Protein AF-A0A165XT85-F1 (afdb_monomer_lite)

Sequence (150 aa):
MSSPSLNFTEQDLVLNSLYEYTASSLAPSLLLESFMMGVLCACVPLVSYLLWAKPHSFPRAPFIFTVWIILSMAVTHWALSMRQLEYTLTGGPVEIPMNGQELNVGNIWADVWLALLPLVTETVLFGMCLLLQRHLRDATVARDTITELK

Foldseek 3Di:
DDDPDDDPVVVVVVVVVLVCCCVPPVLVVLLVLLLVLLLLVQPLVVVLVVLVPDDDPDDCVVVNVVSVVVNVVSVVVSVVSLVVVVCVLQPNPPPDPDDPPVVVSNVVSVVVNVVSVVSSVVSSNVSNVVVVVVVVVVVVVVVVVVVVVD

Secondary structure (DSSP, 8-state):
-PPP---HHHHHHHHHHHHHHIIIIIHHHHHHHHHHHHHHHHHHHHHHHHHHHS--SS-HHHHHHHHHHHHHHHHHHHHHHHHHHHHHHTTTT--PPP-TTHHHHHHHHHHHHHHHHHHHHHHHHHHHHHHHHHHHHHHHHHHHHHHHT-

pLDDT: mean 80.62, std 12.84, range [35.53, 96.25]

Structure (mmCIF, N/CA/C/O backbone):
data_AF-A0A165XT85-F1
#
_entry.id   AF-A0A165XT85-F1
#
loop_
_atom_site.group_PDB
_atom_site.id
_atom_site.type_symbol
_atom_site.label_atom_id
_atom_site.label_alt_id
_atom_site.label_comp_id
_atom_site.label_asym_id
_atom_site.label_entity_id
_atom_site.label_seq_id
_atom_site.pdbx_PDB_ins_code
_atom_site.Cartn_x
_atom_site.Cartn_y
_atom_site.Cartn_z
_atom_site.occupancy
_atom_site.B_iso_or_equiv
_atom_site.auth_seq_id
_atom_site.auth_comp_id
_atom_site.auth_asym_id
_atom_site.auth_atom_id
_atom_site.pdbx_PDB_model_num
ATOM 1 N N . MET A 1 1 ? 31.509 17.902 -24.198 1.00 35.53 1 MET A N 1
ATOM 2 C CA . MET A 1 1 ? 32.004 16.602 -23.701 1.00 35.53 1 MET A CA 1
ATOM 3 C C . MET A 1 1 ? 31.040 15.554 -24.215 1.00 35.53 1 MET A C 1
ATOM 5 O O . MET A 1 1 ? 29.864 15.637 -23.900 1.00 35.53 1 MET A O 1
ATOM 9 N N . SER A 1 2 ? 31.499 14.699 -25.122 1.00 43.94 2 SER A N 1
ATOM 10 C CA . SER A 1 2 ? 30.714 13.635 -25.753 1.00 43.94 2 SER A CA 1
ATOM 11 C C . SER A 1 2 ? 30.529 12.478 -24.772 1.00 43.94 2 SER A C 1
ATOM 13 O O . SER A 1 2 ? 31.525 11.965 -24.263 1.00 43.94 2 SER A O 1
ATOM 15 N N . SER A 1 3 ? 29.283 12.088 -24.501 1.00 48.91 3 SER A N 1
ATOM 16 C CA . SER A 1 3 ? 28.970 10.895 -23.711 1.00 48.91 3 SER A CA 1
ATOM 17 C C . SER A 1 3 ? 29.612 9.659 -24.358 1.00 48.91 3 SER A C 1
ATOM 19 O O . SER A 1 3 ? 29.541 9.529 -25.583 1.00 48.91 3 SER A O 1
ATOM 21 N N . PRO A 1 4 ? 30.263 8.770 -23.588 1.00 56.81 4 PRO A N 1
ATOM 22 C CA . PRO A 1 4 ? 30.796 7.529 -24.130 1.00 56.81 4 PRO A CA 1
ATOM 23 C C . PRO A 1 4 ? 29.623 6.680 -24.629 1.00 56.81 4 PRO A C 1
ATOM 25 O O . PRO A 1 4 ? 28.713 6.360 -23.868 1.00 56.81 4 PRO A O 1
ATOM 28 N N . SER A 1 5 ? 29.616 6.357 -25.921 1.00 64.50 5 SER A N 1
ATOM 29 C CA . SER A 1 5 ? 28.667 5.405 -26.490 1.00 64.50 5 SER A CA 1
ATOM 30 C C . SER A 1 5 ? 28.984 4.024 -25.916 1.00 64.50 5 SER A C 1
ATOM 32 O O . SER A 1 5 ? 29.986 3.420 -26.302 1.00 64.50 5 SER A O 1
ATOM 34 N N . LEU A 1 6 ? 28.174 3.559 -24.964 1.00 61.84 6 LEU A N 1
ATOM 35 C CA . LEU A 1 6 ? 28.219 2.180 -24.474 1.00 61.84 6 LEU A CA 1
ATOM 36 C C . LEU A 1 6 ? 28.049 1.218 -25.652 1.00 61.84 6 LEU A C 1
ATOM 38 O O . LEU A 1 6 ? 27.255 1.467 -26.564 1.00 61.84 6 LEU A O 1
ATOM 42 N N . ASN A 1 7 ? 28.823 0.136 -25.651 1.00 76.62 7 ASN A N 1
ATOM 43 C CA . ASN A 1 7 ? 28.747 -0.858 -26.713 1.00 76.62 7 ASN A CA 1
ATOM 44 C C . ASN A 1 7 ? 27.452 -1.675 -26.550 1.00 76.62 7 ASN A C 1
ATOM 46 O O . ASN A 1 7 ? 27.023 -1.930 -25.425 1.00 76.62 7 ASN A O 1
ATOM 50 N N . PHE A 1 8 ? 26.835 -2.116 -27.650 1.00 73.31 8 PHE A N 1
ATOM 51 C CA . PHE A 1 8 ? 25.512 -2.773 -27.637 1.00 73.31 8 PHE A CA 1
ATOM 52 C C . PHE A 1 8 ? 25.430 -3.955 -26.650 1.00 73.31 8 PHE A C 1
ATOM 54 O O . PHE A 1 8 ? 24.434 -4.138 -25.956 1.00 73.31 8 PHE A O 1
ATOM 61 N N . THR A 1 9 ? 26.516 -4.717 -26.525 1.00 77.19 9 THR A N 1
ATOM 62 C CA . THR A 1 9 ? 26.616 -5.852 -25.601 1.00 77.19 9 THR A CA 1
ATOM 63 C C . THR A 1 9 ? 26.611 -5.439 -24.125 1.00 77.19 9 THR A C 1
ATOM 65 O O . THR A 1 9 ? 26.125 -6.189 -23.287 1.00 77.19 9 THR A O 1
ATOM 68 N N . GLU A 1 10 ? 27.140 -4.262 -23.780 1.00 77.12 10 GLU A N 1
ATOM 69 C CA . GLU A 1 10 ? 27.164 -3.768 -22.394 1.00 77.12 10 GLU A CA 1
ATOM 70 C C . GLU A 1 10 ? 25.772 -3.314 -21.952 1.00 77.12 10 GLU A C 1
ATOM 72 O O . GLU A 1 10 ? 25.367 -3.568 -20.819 1.00 77.12 10 GLU A O 1
ATOM 77 N N . GLN A 1 11 ? 25.017 -2.696 -22.862 1.00 71.00 11 GLN A N 1
ATOM 78 C CA . GLN A 1 11 ? 23.652 -2.254 -22.597 1.00 71.00 11 GLN A CA 1
ATOM 79 C C . GLN A 1 11 ? 22.706 -3.435 -22.338 1.00 71.00 11 GLN A C 1
ATOM 81 O O . GLN A 1 11 ? 21.921 -3.386 -21.391 1.00 71.00 11 GLN A O 1
ATOM 86 N N . ASP A 1 12 ? 22.822 -4.510 -23.122 1.00 76.31 12 ASP A N 1
ATOM 87 C CA . ASP A 1 12 ? 22.032 -5.737 -22.941 1.00 76.31 12 ASP A CA 1
ATOM 88 C C . ASP A 1 12 ? 22.314 -6.403 -21.581 1.00 76.31 12 ASP A C 1
ATOM 90 O O . ASP A 1 12 ? 21.404 -6.811 -20.860 1.00 76.31 12 ASP A O 1
ATOM 94 N N . LEU A 1 13 ? 23.584 -6.415 -21.166 1.00 81.62 13 LEU A N 1
ATOM 95 C CA . LEU A 1 13 ? 24.016 -6.989 -19.891 1.00 81.62 13 LEU A CA 1
ATOM 96 C C . LEU A 1 13 ? 23.493 -6.180 -18.692 1.00 81.62 13 LEU A C 1
ATOM 98 O O . LEU A 1 13 ? 22.996 -6.754 -17.719 1.00 81.62 13 LEU A O 1
ATOM 102 N N . VAL A 1 14 ? 23.544 -4.846 -18.783 1.00 77.06 14 VAL A N 1
ATOM 103 C CA . VAL A 1 14 ? 22.971 -3.946 -17.770 1.00 77.06 14 VAL A CA 1
ATOM 104 C C . VAL A 1 14 ? 21.457 -4.127 -17.690 1.00 77.06 14 VAL A C 1
ATOM 106 O O . VAL A 1 14 ? 20.933 -4.295 -16.588 1.00 77.06 14 VAL A O 1
ATOM 109 N N . LEU A 1 15 ? 20.756 -4.167 -18.826 1.00 73.38 15 LEU A N 1
ATOM 110 C CA . LEU A 1 15 ? 19.302 -4.326 -18.861 1.00 73.38 15 LEU A CA 1
ATOM 111 C C . LEU A 1 15 ? 18.860 -5.671 -18.271 1.00 73.38 15 LEU A C 1
ATOM 113 O O . LEU A 1 15 ? 17.934 -5.706 -17.461 1.00 73.38 15 LEU A O 1
ATOM 117 N N . ASN A 1 16 ? 19.557 -6.759 -18.610 1.00 80.44 16 ASN A N 1
ATOM 118 C CA . ASN A 1 16 ? 19.275 -8.081 -18.060 1.00 80.44 16 ASN A CA 1
ATOM 119 C C . ASN A 1 16 ? 19.483 -8.119 -16.537 1.00 80.44 16 ASN A C 1
ATOM 121 O O . ASN A 1 16 ? 18.629 -8.624 -15.811 1.00 80.44 16 ASN A O 1
ATOM 125 N N . SER A 1 17 ? 20.569 -7.518 -16.037 1.00 81.75 17 SER A N 1
ATOM 126 C CA . SER A 1 17 ? 20.811 -7.439 -14.589 1.00 81.75 17 SER A CA 1
ATOM 127 C C . SER A 1 17 ? 19.765 -6.589 -13.857 1.00 81.75 17 SER A C 1
ATOM 129 O O . SER A 1 17 ? 19.342 -6.941 -12.756 1.00 81.75 17 SER A O 1
ATOM 131 N N . LEU A 1 18 ? 19.292 -5.503 -14.481 1.00 76.69 18 LEU A N 1
ATOM 132 C CA . LEU A 1 18 ? 18.247 -4.644 -13.930 1.00 76.69 18 LEU A CA 1
ATOM 133 C C . LEU A 1 18 ? 16.896 -5.370 -13.896 1.00 76.69 18 LEU A C 1
ATOM 135 O O . LEU A 1 18 ? 16.167 -5.273 -12.909 1.00 76.69 18 LEU A O 1
ATOM 139 N N . TYR A 1 19 ? 16.573 -6.119 -14.953 1.00 78.25 19 TYR A N 1
ATOM 140 C CA . TYR A 1 19 ? 15.378 -6.954 -15.019 1.00 78.25 19 TYR A CA 1
ATOM 141 C C . TYR A 1 19 ? 15.402 -8.037 -13.940 1.00 78.25 19 TYR A C 1
ATOM 143 O O . TYR A 1 19 ? 14.446 -8.163 -13.178 1.00 78.25 19 TYR A O 1
ATOM 151 N N . GLU A 1 20 ? 16.508 -8.770 -13.819 1.00 83.88 20 GLU A N 1
ATOM 152 C CA . GLU A 1 20 ? 16.662 -9.823 -12.816 1.00 83.88 20 GLU A CA 1
ATOM 153 C C . GLU A 1 20 ? 16.578 -9.256 -11.392 1.00 83.88 20 GLU A C 1
ATOM 155 O O . GLU A 1 20 ? 15.877 -9.808 -10.541 1.00 83.88 20 GLU A O 1
ATOM 160 N N . TYR A 1 21 ? 17.201 -8.102 -11.140 1.00 81.12 21 TYR A N 1
ATOM 161 C CA . TYR A 1 21 ? 17.092 -7.392 -9.865 1.00 81.12 21 TYR A CA 1
ATOM 162 C C . TYR A 1 21 ? 15.653 -6.946 -9.570 1.00 81.12 21 TYR A C 1
ATOM 164 O O . TYR A 1 21 ? 15.144 -7.161 -8.466 1.00 81.12 21 TYR A O 1
ATOM 172 N N . THR A 1 22 ? 14.974 -6.366 -10.559 1.00 78.62 22 THR A N 1
ATOM 173 C CA . THR A 1 22 ? 13.592 -5.885 -10.430 1.00 78.62 22 THR A CA 1
ATOM 174 C C . THR A 1 22 ? 12.633 -7.044 -10.170 1.00 78.62 22 THR A C 1
ATOM 176 O O . THR A 1 22 ? 11.803 -6.969 -9.265 1.00 78.62 22 THR A O 1
ATOM 179 N N . ALA A 1 23 ? 12.783 -8.145 -10.906 1.00 82.19 23 ALA A N 1
ATOM 180 C CA . ALA A 1 23 ? 11.944 -9.328 -10.782 1.00 82.19 23 ALA A CA 1
ATOM 181 C C . ALA A 1 23 ? 12.177 -10.081 -9.461 1.00 82.19 23 ALA A C 1
ATOM 183 O O . ALA A 1 23 ? 11.221 -10.566 -8.858 1.00 82.19 23 ALA A O 1
ATOM 184 N N . SER A 1 24 ? 13.427 -10.176 -8.996 1.00 87.19 24 SER A N 1
ATOM 185 C CA . SER A 1 24 ? 13.779 -10.962 -7.804 1.00 87.19 24 SER A CA 1
ATOM 186 C C . SER A 1 24 ? 13.616 -10.211 -6.485 1.00 87.19 24 SER A C 1
ATOM 188 O O . SER A 1 24 ? 13.292 -10.831 -5.472 1.00 87.19 24 SER A O 1
ATOM 190 N N . SER A 1 25 ? 13.835 -8.894 -6.471 1.00 84.62 25 SER A N 1
ATOM 191 C CA . SER A 1 25 ? 13.877 -8.116 -5.227 1.00 84.62 25 SER A CA 1
ATOM 192 C C . SER A 1 25 ? 12.787 -7.057 -5.155 1.00 84.62 25 SER A C 1
ATOM 194 O O . SER A 1 25 ? 12.056 -6.978 -4.165 1.00 84.62 25 SER A O 1
ATOM 196 N N . LEU A 1 26 ? 12.632 -6.276 -6.221 1.00 82.81 26 LEU A N 1
ATOM 197 C CA . LEU A 1 26 ? 11.816 -5.077 -6.175 1.00 82.81 26 LEU A CA 1
ATOM 198 C C . LEU A 1 26 ? 10.323 -5.405 -6.276 1.00 82.81 26 LEU A C 1
ATOM 200 O O . LEU A 1 26 ? 9.535 -4.927 -5.463 1.00 82.81 26 LEU A O 1
ATOM 204 N N . ALA A 1 27 ? 9.938 -6.279 -7.210 1.00 82.69 27 ALA A N 1
ATOM 205 C CA . ALA A 1 27 ? 8.549 -6.688 -7.395 1.00 82.69 27 ALA A CA 1
ATOM 206 C C . ALA A 1 27 ? 7.976 -7.435 -6.170 1.00 82.69 27 ALA A C 1
ATOM 208 O O . ALA A 1 27 ? 6.912 -7.033 -5.695 1.00 82.69 27 ALA A O 1
ATOM 209 N N . PRO A 1 28 ? 8.650 -8.441 -5.571 1.00 85.69 28 PRO A N 1
ATOM 210 C CA . PRO A 1 28 ? 8.143 -9.090 -4.360 1.00 85.69 28 PRO A CA 1
ATOM 211 C C . PRO A 1 28 ? 8.031 -8.135 -3.167 1.00 85.69 28 PRO A C 1
ATOM 213 O O . PRO A 1 28 ? 7.051 -8.19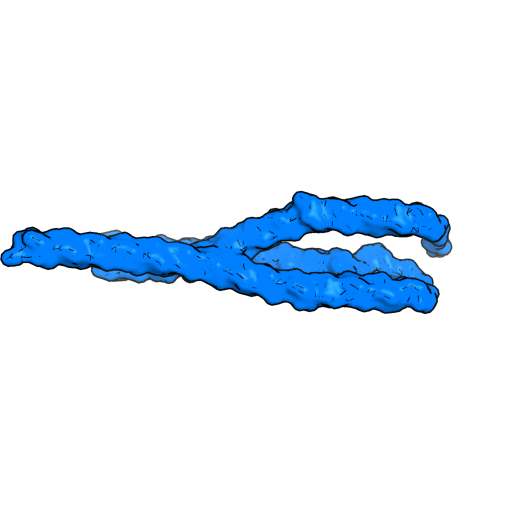7 -2.425 1.00 85.69 28 PRO A O 1
ATOM 216 N N . SER A 1 29 ? 9.002 -7.230 -2.997 1.00 88.25 29 SER A N 1
ATOM 217 C CA . SER A 1 29 ? 8.967 -6.222 -1.932 1.00 88.25 29 SER A CA 1
ATOM 218 C C . SER A 1 29 ? 7.785 -5.268 -2.103 1.00 88.25 29 SER A C 1
ATOM 220 O O . SER A 1 29 ? 7.060 -5.013 -1.145 1.00 88.25 29 SER A O 1
ATOM 222 N N . LEU A 1 30 ? 7.547 -4.787 -3.325 1.00 87.62 30 LEU A N 1
ATOM 223 C CA . LEU A 1 30 ? 6.434 -3.895 -3.647 1.00 87.62 30 LEU A CA 1
ATOM 224 C C . LEU A 1 30 ? 5.073 -4.576 -3.449 1.00 87.62 30 LEU A C 1
ATOM 226 O O . LEU A 1 30 ? 4.146 -3.966 -2.917 1.00 87.62 30 LEU A O 1
ATOM 230 N N . LEU A 1 31 ? 4.943 -5.846 -3.844 1.00 88.94 31 LEU A N 1
ATOM 231 C CA . LEU A 1 31 ? 3.720 -6.624 -3.627 1.00 88.94 31 LEU A CA 1
ATOM 232 C C . LEU A 1 31 ? 3.462 -6.847 -2.135 1.00 88.94 31 LEU A C 1
ATOM 234 O O . LEU A 1 31 ? 2.326 -6.704 -1.684 1.00 88.94 31 LEU A O 1
ATOM 238 N N . LEU A 1 32 ? 4.505 -7.142 -1.355 1.00 89.62 32 LEU A N 1
ATOM 239 C CA . LEU A 1 32 ? 4.395 -7.257 0.097 1.00 89.62 32 LEU A CA 1
ATOM 240 C C . LEU A 1 32 ? 4.000 -5.918 0.734 1.00 89.62 32 LEU A C 1
ATOM 242 O O . LEU A 1 32 ? 3.113 -5.886 1.585 1.00 89.62 32 LEU A O 1
ATOM 246 N N . GLU A 1 33 ? 4.614 -4.814 0.310 1.00 92.00 33 GLU A N 1
ATOM 247 C CA . GLU A 1 33 ? 4.277 -3.469 0.784 1.00 92.00 33 GLU A CA 1
ATOM 248 C C . GLU A 1 33 ? 2.814 -3.123 0.463 1.00 92.00 33 GLU A C 1
ATOM 250 O O . GLU A 1 33 ? 2.072 -2.665 1.332 1.00 92.00 33 GLU A O 1
ATOM 255 N N . SER A 1 34 ? 2.364 -3.441 -0.750 1.00 91.50 34 SER A N 1
ATOM 256 C CA . SER A 1 34 ? 0.988 -3.228 -1.215 1.00 91.50 34 SER A CA 1
ATOM 257 C C . SER A 1 34 ? -0.021 -4.081 -0.439 1.00 91.50 34 SER A C 1
ATOM 259 O O . SER A 1 34 ? -1.062 -3.587 0.001 1.00 91.50 34 SER A O 1
ATOM 261 N N . PHE A 1 35 ? 0.311 -5.346 -0.175 1.00 92.06 35 PHE A N 1
ATOM 262 C CA . PHE A 1 35 ? -0.478 -6.216 0.692 1.00 92.06 35 PHE A CA 1
ATOM 263 C C . PHE A 1 35 ? -0.617 -5.628 2.105 1.00 92.06 35 PHE A C 1
ATOM 265 O O . PHE A 1 35 ? -1.729 -5.505 2.626 1.00 92.06 35 PHE A O 1
ATOM 272 N N . MET A 1 36 ? 0.498 -5.212 2.713 1.00 91.06 36 MET A N 1
ATOM 273 C CA . MET A 1 36 ? 0.508 -4.601 4.046 1.00 91.06 36 MET A CA 1
ATOM 274 C C . MET A 1 36 ? -0.281 -3.287 4.077 1.00 91.06 36 MET A C 1
ATOM 276 O O . MET A 1 36 ? -0.980 -3.019 5.055 1.00 91.06 36 MET A O 1
ATOM 280 N N . MET A 1 37 ? -0.243 -2.500 3.000 1.00 92.94 37 MET A N 1
ATOM 281 C CA . MET A 1 37 ? -1.043 -1.284 2.853 1.00 92.94 37 MET A CA 1
ATOM 282 C C . MET A 1 37 ? -2.547 -1.598 2.876 1.00 92.94 37 MET A C 1
ATOM 284 O O . MET A 1 37 ? -3.299 -0.967 3.621 1.00 92.94 37 MET A O 1
ATOM 288 N N . GLY A 1 38 ? -2.986 -2.629 2.147 1.00 90.88 38 GLY A N 1
ATOM 289 C CA . GLY A 1 38 ? -4.372 -3.111 2.182 1.00 90.88 38 GLY A CA 1
ATOM 290 C C . GLY A 1 38 ? -4.821 -3.562 3.576 1.00 90.88 38 GLY A C 1
ATOM 291 O O . GLY A 1 38 ? -5.904 -3.196 4.042 1.00 90.88 38 GLY A O 1
ATOM 292 N N . VAL A 1 39 ? -3.954 -4.292 4.281 1.00 92.06 39 VAL A N 1
ATOM 293 C CA . VAL A 1 39 ? -4.170 -4.730 5.670 1.00 92.06 39 VAL A CA 1
ATOM 294 C C . VAL A 1 39 ? -4.327 -3.525 6.608 1.00 92.06 39 VAL A C 1
ATOM 296 O O . VAL A 1 39 ? -5.280 -3.468 7.390 1.00 92.06 39 VAL A O 1
ATOM 299 N N . LEU A 1 40 ? -3.442 -2.527 6.519 1.00 92.12 40 LEU A N 1
ATOM 300 C CA . LEU A 1 40 ? -3.508 -1.309 7.335 1.00 92.12 40 LEU A CA 1
ATOM 301 C C . LEU A 1 40 ? -4.782 -0.498 7.061 1.00 92.12 40 LEU A C 1
ATOM 303 O O . LEU A 1 40 ? -5.416 -0.029 8.010 1.00 92.12 40 LEU A O 1
ATOM 307 N N . CYS A 1 41 ? -5.201 -0.398 5.798 1.00 92.19 41 CYS A N 1
ATOM 308 C CA . CYS A 1 41 ? -6.443 0.267 5.401 1.00 92.19 41 CYS A CA 1
ATOM 309 C C . CYS A 1 41 ? -7.700 -0.383 6.001 1.00 92.19 41 CYS A C 1
ATOM 311 O O . CYS A 1 41 ? -8.674 0.322 6.250 1.00 92.19 41 CYS A O 1
ATOM 313 N N . ALA A 1 42 ? -7.694 -1.692 6.273 1.00 91.69 42 ALA A N 1
ATOM 314 C CA . ALA A 1 42 ? -8.783 -2.359 6.995 1.00 91.69 42 ALA A CA 1
ATOM 315 C C . ALA A 1 42 ? -8.648 -2.204 8.521 1.00 91.69 42 ALA A C 1
ATOM 317 O O . ALA A 1 42 ? -9.623 -1.903 9.215 1.00 91.69 42 ALA A O 1
ATOM 318 N N . CYS A 1 43 ? -7.434 -2.386 9.050 1.00 91.62 43 CYS A N 1
ATOM 319 C CA . CYS A 1 43 ? -7.153 -2.343 10.485 1.00 91.62 43 CYS A CA 1
ATOM 320 C C . CYS A 1 43 ? -7.409 -0.971 11.106 1.00 91.62 43 CYS A C 1
ATOM 322 O O . CYS A 1 43 ? -8.028 -0.889 12.164 1.00 91.62 43 CYS A O 1
ATOM 324 N N . VAL A 1 44 ? -6.926 0.111 10.491 1.00 93.62 44 VAL A N 1
ATOM 325 C CA . VAL A 1 44 ? -6.959 1.450 11.101 1.00 93.62 44 VAL A CA 1
ATOM 326 C C . VAL A 1 44 ? -8.390 1.952 11.336 1.00 93.62 44 VAL A C 1
ATOM 328 O O . VAL A 1 44 ? -8.677 2.372 12.464 1.00 93.62 44 VAL A O 1
ATOM 331 N N . PRO A 1 45 ? -9.326 1.865 10.368 1.00 92.00 45 PRO A N 1
ATOM 332 C CA . PRO A 1 45 ? -10.729 2.194 10.611 1.00 92.00 45 PRO A CA 1
ATOM 333 C C . PRO A 1 45 ? -11.376 1.280 11.653 1.00 92.00 45 PRO A C 1
ATOM 335 O O . PRO A 1 45 ? -12.116 1.765 12.508 1.00 92.00 45 PRO A O 1
ATOM 338 N N . LEU A 1 46 ? -11.068 -0.021 11.632 1.00 89.94 46 LEU A N 1
ATOM 339 C CA . LEU A 1 46 ? -11.646 -0.993 12.561 1.00 89.94 46 LEU A CA 1
ATOM 340 C C . LEU A 1 46 ? -11.190 -0.748 14.007 1.00 89.94 46 LEU A C 1
ATOM 342 O O . LEU A 1 46 ? -12.015 -0.678 14.916 1.00 89.94 46 LEU A O 1
ATOM 346 N N . VAL A 1 47 ? -9.893 -0.529 14.223 1.00 90.62 47 VAL A N 1
ATOM 347 C CA . VAL A 1 47 ? -9.325 -0.160 15.529 1.00 90.62 47 VAL A CA 1
ATOM 348 C C . VAL A 1 47 ? -9.881 1.185 15.993 1.00 90.62 47 VAL A C 1
ATOM 350 O O . VAL A 1 47 ? -10.289 1.308 17.148 1.00 90.62 47 VAL A O 1
ATOM 353 N N . SER A 1 48 ? -9.968 2.172 15.094 1.00 92.06 48 SER A N 1
ATOM 354 C CA . SER A 1 48 ? -10.571 3.477 15.398 1.00 92.06 48 SER A CA 1
ATOM 355 C C . SER A 1 48 ? -12.029 3.332 15.839 1.00 92.06 48 SER A C 1
ATOM 357 O O . SER A 1 48 ? -12.434 3.936 16.831 1.00 92.06 48 SER A O 1
ATOM 359 N N . TYR A 1 49 ? -12.806 2.488 15.154 1.00 90.44 49 TYR A N 1
ATOM 360 C CA . TYR A 1 49 ? -14.196 2.199 15.497 1.00 90.44 49 TYR A CA 1
ATOM 361 C C . TYR A 1 49 ? -14.324 1.505 16.858 1.00 90.44 49 TYR A C 1
ATOM 363 O O . TYR A 1 49 ? -15.132 1.928 17.682 1.00 90.44 49 TYR A O 1
ATOM 371 N N . LEU A 1 50 ? -13.502 0.490 17.144 1.00 87.75 50 LEU A N 1
ATOM 372 C CA . LEU A 1 50 ? -13.513 -0.212 18.434 1.00 87.75 50 LEU A CA 1
ATOM 373 C C . LEU A 1 50 ? -13.132 0.712 19.599 1.00 87.75 50 LEU A C 1
ATOM 375 O O . LEU A 1 50 ? -13.765 0.674 20.659 1.00 87.75 50 LEU A O 1
ATOM 379 N N . LEU A 1 51 ? -12.138 1.580 19.392 1.00 87.06 51 LEU A N 1
ATOM 380 C CA . LEU A 1 51 ? -11.771 2.631 20.344 1.00 87.06 51 LEU A CA 1
ATOM 381 C C . LEU A 1 51 ? -12.914 3.624 20.551 1.00 87.06 51 LEU A C 1
ATOM 383 O O . LEU A 1 51 ? -13.126 4.098 21.667 1.00 87.06 51 LEU A O 1
ATOM 387 N N . TRP A 1 52 ? -13.673 3.934 19.502 1.00 87.19 52 TRP A N 1
ATOM 388 C CA . TRP A 1 52 ? -14.824 4.826 19.592 1.00 87.19 52 TRP A CA 1
ATOM 389 C C . TRP A 1 52 ? -16.011 4.189 20.327 1.00 87.19 52 TRP A C 1
ATOM 391 O O . TRP A 1 52 ? -16.623 4.825 21.186 1.00 87.19 52 TRP A O 1
ATOM 401 N N . ALA A 1 53 ? -16.306 2.919 20.052 1.00 86.38 53 ALA A N 1
ATOM 402 C CA . ALA A 1 53 ? -17.474 2.219 20.579 1.00 86.38 53 ALA A CA 1
ATOM 403 C C . ALA A 1 53 ? -17.404 1.952 22.093 1.00 86.38 53 ALA A C 1
ATOM 405 O O . ALA A 1 53 ? -18.441 1.902 22.753 1.00 86.38 53 ALA A O 1
ATOM 406 N N . LYS A 1 54 ? -16.207 1.787 22.672 1.00 80.88 54 LYS A N 1
ATOM 407 C CA . LYS A 1 54 ? -16.060 1.418 24.089 1.00 80.88 54 LYS A CA 1
ATOM 408 C C . LYS A 1 54 ? -15.996 2.659 24.993 1.00 80.88 54 LYS A C 1
ATOM 410 O O . LYS A 1 54 ? -14.999 3.373 24.935 1.00 80.88 54 LYS A O 1
ATOM 415 N N . PRO A 1 55 ? -16.993 2.936 25.858 1.00 63.44 55 PRO A N 1
ATOM 416 C CA . PRO A 1 55 ? -16.944 4.065 26.782 1.00 63.44 55 PRO A CA 1
ATOM 417 C C . PRO A 1 55 ? -15.797 3.875 27.790 1.00 63.44 55 PRO A C 1
ATOM 419 O O . PRO A 1 55 ? -15.809 2.987 28.637 1.00 63.44 55 PRO A O 1
ATOM 422 N N . HIS A 1 56 ? -14.765 4.696 27.656 1.00 66.69 56 HIS A N 1
ATOM 423 C CA . HIS A 1 56 ? -13.621 4.822 28.551 1.00 66.69 56 HIS A CA 1
ATOM 424 C C . HIS A 1 56 ? -13.282 6.300 28.733 1.00 66.69 56 HIS A C 1
ATOM 426 O O . HIS A 1 56 ? -13.424 7.087 27.792 1.00 66.69 56 HIS A O 1
ATOM 432 N N . SER A 1 57 ? -12.817 6.639 29.935 1.00 75.31 57 SER A N 1
ATOM 433 C CA . SER A 1 57 ? -12.614 8.001 30.449 1.00 75.31 57 SER A CA 1
ATOM 434 C C . SER A 1 57 ? -11.382 8.736 29.897 1.00 75.31 57 SER A C 1
ATOM 436 O O . SER A 1 57 ? -11.081 9.836 30.347 1.00 75.31 57 SER A O 1
ATOM 438 N N . PHE A 1 58 ? -10.649 8.145 28.948 1.00 75.56 58 PHE A N 1
ATOM 439 C CA . PHE A 1 58 ? -9.427 8.724 28.379 1.00 75.56 58 PHE A CA 1
ATOM 440 C C . PHE A 1 58 ? -9.708 9.559 27.116 1.00 75.56 58 PHE A C 1
ATOM 442 O O . PHE A 1 58 ? -10.601 9.203 26.340 1.00 75.56 58 PHE A O 1
ATOM 449 N N . PRO A 1 59 ? -8.934 10.633 26.854 1.00 80.38 59 PRO A N 1
ATOM 450 C CA . PRO A 1 59 ? -9.057 11.423 25.631 1.00 80.38 59 PRO A CA 1
ATOM 451 C C . 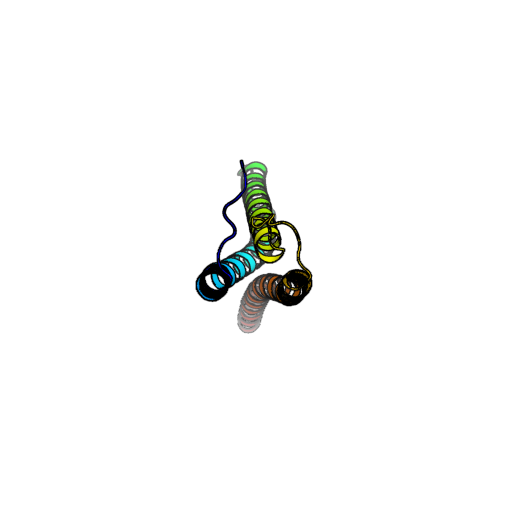PRO A 1 59 ? -8.633 10.582 24.416 1.00 80.38 59 PRO A C 1
ATOM 453 O O . PRO A 1 59 ? -7.452 10.327 24.199 1.00 80.38 59 PRO A O 1
ATOM 456 N N . ARG A 1 60 ? -9.608 10.127 23.618 1.00 81.56 60 ARG A N 1
ATOM 457 C CA . ARG A 1 60 ? -9.385 9.191 22.491 1.00 81.56 60 ARG A CA 1
ATOM 458 C C . ARG A 1 60 ? -8.957 9.861 21.196 1.00 81.56 60 ARG A C 1
ATOM 460 O O . ARG A 1 60 ? -8.289 9.239 20.375 1.00 81.56 60 ARG A O 1
ATOM 467 N N . ALA A 1 61 ? -9.345 11.123 21.029 1.00 86.56 61 ALA A N 1
ATOM 468 C CA . ALA A 1 61 ? -9.029 11.922 19.854 1.00 86.56 61 ALA A CA 1
ATOM 469 C C . ALA A 1 61 ? -7.531 11.908 19.489 1.00 86.56 61 ALA A C 1
ATOM 471 O O . ALA A 1 61 ? -7.242 11.606 18.333 1.00 86.56 61 ALA A O 1
ATOM 472 N N . PRO A 1 62 ? -6.574 12.139 20.418 1.00 90.50 62 PRO A N 1
ATOM 473 C CA . PRO A 1 62 ? -5.157 12.128 20.061 1.00 90.50 62 PRO A CA 1
ATOM 474 C C . PRO A 1 62 ? -4.682 10.758 19.574 1.00 90.50 62 PRO A C 1
ATOM 476 O O . PRO A 1 62 ? -3.968 10.696 18.584 1.00 90.50 62 PRO A O 1
ATOM 479 N N . PHE A 1 63 ? -5.117 9.659 20.202 1.00 88.88 63 PHE A N 1
ATOM 480 C CA . PHE A 1 63 ? -4.680 8.320 19.801 1.00 88.88 63 PHE A CA 1
ATOM 481 C C . PHE A 1 63 ? -5.195 7.942 18.410 1.00 88.88 63 PHE A C 1
ATOM 483 O O . PHE A 1 63 ? -4.424 7.488 17.568 1.00 88.88 63 PHE A O 1
ATOM 490 N N . ILE A 1 64 ? -6.487 8.173 18.151 1.00 90.94 64 ILE A N 1
ATOM 491 C CA . ILE A 1 64 ? -7.076 7.936 16.829 1.00 90.94 64 ILE A CA 1
ATOM 492 C C . ILE A 1 64 ? -6.323 8.783 15.799 1.00 90.94 64 ILE A C 1
ATOM 494 O O . ILE A 1 64 ? -5.826 8.252 14.812 1.00 90.94 64 ILE A O 1
ATOM 498 N N . PHE A 1 65 ? -6.140 10.075 16.070 1.00 94.12 65 PHE A N 1
ATOM 499 C CA . PHE A 1 65 ? -5.436 10.977 15.167 1.00 94.12 65 PHE A CA 1
ATOM 500 C C . PHE A 1 65 ? -3.998 10.524 14.860 1.00 94.12 65 PHE A C 1
ATOM 502 O O . PHE A 1 65 ? -3.600 10.526 13.697 1.00 94.12 65 PHE A O 1
ATOM 509 N N . THR A 1 66 ? -3.242 10.058 15.860 1.00 93.12 66 THR A N 1
ATOM 510 C CA . THR A 1 66 ? -1.892 9.507 15.657 1.00 93.12 66 THR A CA 1
ATOM 511 C C . THR A 1 66 ? -1.898 8.320 14.696 1.00 93.12 66 THR A C 1
ATOM 513 O O . THR A 1 66 ? -1.084 8.284 13.774 1.00 93.12 66 THR A O 1
ATOM 516 N N . VAL A 1 67 ? -2.824 7.371 14.860 1.00 92.31 67 VAL A N 1
ATOM 517 C CA . VAL A 1 67 ? -2.923 6.202 13.968 1.00 92.31 67 VAL A CA 1
ATOM 518 C C . VAL A 1 67 ? -3.258 6.630 12.534 1.00 92.31 67 VAL A C 1
ATOM 520 O O . VAL A 1 67 ? -2.677 6.104 11.586 1.00 92.31 67 VAL A O 1
ATOM 523 N N . TRP A 1 68 ? -4.131 7.624 12.359 1.00 95.62 68 TRP A N 1
ATOM 524 C CA . TRP A 1 68 ? -4.463 8.173 11.039 1.00 95.62 68 TRP A CA 1
ATOM 525 C C . TRP A 1 68 ? -3.294 8.921 10.381 1.00 95.62 68 TRP A C 1
ATOM 527 O O . TRP A 1 68 ? -3.107 8.802 9.168 1.00 95.62 68 TRP A O 1
ATOM 537 N N . ILE A 1 69 ? -2.475 9.646 11.152 1.00 96.25 69 ILE A N 1
ATOM 538 C CA . ILE A 1 69 ? -1.243 10.267 10.636 1.00 96.25 69 ILE A CA 1
ATOM 539 C C . ILE A 1 69 ? -0.266 9.195 10.153 1.00 96.25 69 ILE A C 1
ATOM 541 O O . ILE A 1 69 ? 0.261 9.314 9.049 1.00 96.25 69 ILE A O 1
ATOM 545 N N . ILE A 1 70 ? -0.041 8.147 10.951 1.00 94.75 70 ILE A N 1
ATOM 546 C CA . ILE A 1 70 ? 0.863 7.046 10.584 1.00 94.75 70 ILE A CA 1
ATOM 547 C C . ILE A 1 70 ? 0.371 6.361 9.306 1.00 94.75 70 ILE A C 1
ATOM 549 O O . ILE A 1 70 ? 1.164 6.138 8.395 1.00 94.75 70 ILE A O 1
ATOM 553 N N . LEU A 1 71 ? -0.936 6.091 9.203 1.00 93.69 71 LEU A N 1
ATOM 554 C CA . LEU A 1 71 ? -1.530 5.538 7.987 1.00 93.69 71 LEU A CA 1
ATOM 555 C C . LEU A 1 71 ? -1.282 6.453 6.784 1.00 93.69 71 LEU A C 1
ATOM 557 O O . LEU A 1 71 ? -0.852 5.981 5.740 1.00 93.69 71 LEU A O 1
ATOM 561 N N . SER A 1 72 ? -1.513 7.756 6.937 1.00 94.19 72 SER A N 1
ATOM 562 C CA . SER A 1 72 ? -1.314 8.728 5.856 1.00 94.19 72 SER A CA 1
ATOM 563 C C . SER A 1 72 ? 0.147 8.775 5.406 1.00 94.19 72 SER A C 1
ATOM 565 O O . SER A 1 72 ? 0.419 8.760 4.210 1.00 94.19 72 SER A O 1
ATOM 567 N N . MET A 1 73 ? 1.092 8.757 6.352 1.00 95.56 73 MET A N 1
ATOM 568 C CA . MET A 1 73 ? 2.524 8.686 6.057 1.00 95.56 73 MET A CA 1
ATOM 569 C C . MET A 1 73 ? 2.877 7.397 5.299 1.00 95.56 73 MET A C 1
ATOM 571 O O . MET A 1 73 ? 3.579 7.460 4.290 1.00 95.56 73 MET A O 1
ATOM 575 N N . ALA A 1 74 ? 2.346 6.248 5.724 1.00 92.38 74 ALA A N 1
ATOM 576 C CA . ALA A 1 74 ? 2.550 4.972 5.040 1.00 92.38 74 ALA A CA 1
ATOM 577 C C . ALA A 1 74 ? 1.978 4.981 3.610 1.00 92.38 74 ALA A C 1
ATOM 579 O O . ALA A 1 74 ? 2.673 4.573 2.683 1.00 92.38 74 ALA A O 1
ATOM 580 N N . VAL A 1 75 ? 0.774 5.533 3.403 1.00 92.00 75 VAL A N 1
ATOM 581 C CA . VAL A 1 75 ? 0.185 5.714 2.060 1.00 92.00 75 VAL A CA 1
ATOM 582 C C . VAL A 1 75 ? 1.089 6.579 1.188 1.00 92.00 75 VAL A C 1
ATOM 584 O O . VAL A 1 75 ? 1.340 6.237 0.035 1.00 92.00 75 VAL A O 1
ATOM 587 N N . THR A 1 76 ? 1.593 7.695 1.723 1.00 95.44 76 THR A N 1
ATOM 588 C CA . THR A 1 76 ? 2.476 8.581 0.954 1.00 95.44 76 THR A CA 1
ATOM 589 C C . THR A 1 76 ? 3.802 7.914 0.602 1.00 95.44 76 THR A C 1
ATOM 591 O O . THR A 1 76 ? 4.260 8.062 -0.528 1.00 95.44 76 THR A O 1
ATOM 594 N N . HIS A 1 77 ? 4.392 7.148 1.524 1.00 93.06 77 HIS A N 1
ATOM 595 C CA . HIS A 1 77 ? 5.603 6.368 1.268 1.00 93.06 77 HIS A CA 1
ATOM 596 C C . HIS A 1 77 ? 5.372 5.344 0.155 1.00 93.06 77 HIS A C 1
ATOM 598 O O . HIS A 1 77 ? 6.103 5.332 -0.833 1.00 93.06 77 HIS A O 1
ATOM 604 N N . TRP A 1 78 ? 4.306 4.553 0.273 1.00 92.62 78 TRP A N 1
ATOM 605 C CA . TRP A 1 78 ? 3.937 3.548 -0.717 1.00 92.62 78 TRP A CA 1
ATOM 606 C C . TRP A 1 78 ? 3.673 4.168 -2.099 1.00 92.62 78 TRP A C 1
ATOM 608 O O . TRP A 1 78 ? 4.177 3.680 -3.109 1.00 92.62 78 TRP A O 1
ATOM 618 N N . ALA A 1 79 ? 2.963 5.298 -2.164 1.00 91.25 79 ALA A N 1
ATOM 619 C CA . ALA A 1 79 ? 2.709 5.999 -3.423 1.00 91.25 79 ALA A CA 1
ATOM 620 C C . ALA A 1 79 ? 4.000 6.530 -4.076 1.00 91.25 79 ALA A C 1
ATOM 622 O O . ALA A 1 79 ? 4.136 6.499 -5.300 1.00 91.25 79 ALA A O 1
ATOM 623 N N . LEU A 1 80 ? 4.963 7.002 -3.275 1.00 91.06 80 LEU A N 1
ATOM 624 C CA . LEU A 1 80 ? 6.276 7.414 -3.776 1.00 91.06 80 LEU A CA 1
ATOM 625 C C . LEU A 1 80 ? 7.104 6.217 -4.261 1.00 91.06 80 LEU A C 1
ATOM 627 O O . LEU A 1 80 ? 7.730 6.329 -5.311 1.00 91.06 80 LEU A O 1
ATOM 631 N N . SER A 1 81 ? 7.058 5.084 -3.555 1.00 88.88 81 SER A N 1
ATOM 632 C CA . SER A 1 81 ? 7.691 3.816 -3.954 1.00 88.88 81 SER A CA 1
ATOM 633 C C . SER A 1 81 ? 7.160 3.333 -5.313 1.00 88.88 81 SER A C 1
ATOM 635 O O . SER A 1 81 ? 7.931 3.107 -6.247 1.00 88.88 81 SER A O 1
ATOM 637 N N . MET A 1 82 ? 5.832 3.325 -5.487 1.00 86.44 82 MET A N 1
ATOM 638 C CA . MET A 1 82 ? 5.172 3.024 -6.765 1.00 86.44 82 MET A CA 1
ATOM 639 C C . MET A 1 82 ? 5.618 3.965 -7.887 1.00 86.44 82 MET A C 1
ATOM 641 O O . MET A 1 82 ? 5.906 3.523 -8.997 1.00 86.44 82 MET A O 1
ATOM 645 N N . ARG A 1 83 ? 5.721 5.266 -7.602 1.00 87.69 83 ARG A N 1
ATOM 646 C CA . ARG A 1 83 ? 6.148 6.259 -8.592 1.00 87.69 83 ARG A CA 1
ATOM 647 C C . ARG A 1 83 ? 7.621 6.106 -8.976 1.00 87.69 83 ARG A C 1
ATOM 649 O O . ARG A 1 83 ? 7.971 6.285 -10.137 1.00 87.69 83 ARG A O 1
ATOM 656 N N . GLN A 1 84 ? 8.495 5.782 -8.027 1.00 86.00 84 GLN A N 1
ATOM 657 C CA . GLN A 1 84 ? 9.903 5.492 -8.315 1.00 86.00 84 GLN A CA 1
ATOM 658 C C . GLN A 1 84 ? 10.049 4.248 -9.194 1.00 86.00 84 GLN A C 1
ATOM 660 O O . GLN A 1 84 ? 10.875 4.236 -10.110 1.00 86.00 84 GLN A O 1
ATOM 665 N N . LEU A 1 85 ? 9.221 3.232 -8.951 1.00 83.38 85 LEU A N 1
ATOM 666 C CA . LEU A 1 85 ? 9.173 2.046 -9.792 1.00 83.38 85 LEU A CA 1
ATOM 667 C C . LEU A 1 85 ? 8.702 2.374 -11.210 1.00 83.38 85 LEU A C 1
ATOM 669 O O . LEU A 1 85 ? 9.361 1.970 -12.163 1.00 83.38 85 LEU A O 1
ATOM 673 N N . GLU A 1 86 ? 7.630 3.152 -11.352 1.00 84.12 86 GLU A N 1
ATOM 674 C CA . GLU A 1 86 ? 7.152 3.630 -12.653 1.00 84.12 86 GLU A CA 1
ATOM 675 C C . GLU A 1 86 ? 8.276 4.315 -13.432 1.00 84.12 86 GLU A C 1
ATOM 677 O O . GLU A 1 86 ? 8.597 3.885 -14.535 1.00 84.12 86 GLU A O 1
ATOM 682 N N . TYR A 1 87 ? 8.947 5.301 -12.824 1.00 79.69 87 TYR A N 1
ATOM 683 C CA . TYR A 1 87 ? 10.072 5.992 -13.461 1.00 79.69 87 TYR A CA 1
ATOM 684 C C . TYR A 1 87 ? 11.204 5.040 -13.861 1.00 79.69 87 TYR A C 1
ATOM 686 O O . TYR A 1 87 ? 11.817 5.231 -14.912 1.00 79.69 87 TYR A O 1
ATOM 694 N N . THR A 1 88 ? 11.486 4.020 -13.047 1.00 77.38 88 THR A N 1
ATOM 695 C CA . THR A 1 88 ? 12.525 3.022 -13.341 1.00 77.38 88 THR A CA 1
ATOM 696 C C . THR A 1 88 ? 12.139 2.160 -14.542 1.00 77.38 88 THR A C 1
ATOM 698 O O . THR A 1 88 ? 12.969 1.941 -15.422 1.00 77.38 88 THR A O 1
ATOM 701 N N . LEU A 1 89 ? 10.878 1.723 -14.618 1.00 73.31 89 LEU A N 1
ATOM 702 C CA . LEU A 1 89 ? 10.372 0.898 -15.717 1.00 73.31 89 LEU A CA 1
ATOM 703 C C . LEU A 1 89 ? 10.239 1.714 -17.005 1.00 73.31 89 LEU A C 1
ATOM 705 O O . LEU A 1 89 ? 10.659 1.259 -18.059 1.00 73.31 89 LEU A O 1
ATOM 709 N N . THR A 1 90 ? 9.763 2.957 -16.946 1.00 73.50 90 THR A N 1
ATOM 710 C CA . THR A 1 90 ? 9.613 3.808 -18.138 1.00 73.50 90 THR A CA 1
ATOM 711 C C . THR A 1 90 ? 10.942 4.349 -18.696 1.00 73.50 90 THR A C 1
ATOM 713 O O . THR A 1 90 ? 10.917 5.152 -19.624 1.00 73.50 90 THR A O 1
ATOM 716 N N . GLY A 1 91 ? 12.099 3.929 -18.162 1.00 64.56 91 GLY A N 1
ATOM 717 C CA . GLY A 1 91 ? 13.424 4.243 -18.723 1.00 64.56 91 GLY A CA 1
ATOM 718 C C . GLY A 1 91 ? 14.136 5.461 -18.118 1.00 64.56 91 GLY A C 1
ATOM 719 O O . GLY A 1 91 ? 14.988 6.064 -18.766 1.00 64.56 91 GLY A O 1
ATOM 720 N N . GLY A 1 92 ? 13.809 5.829 -16.878 1.00 60.59 92 GLY A N 1
ATOM 721 C CA . GLY A 1 92 ? 14.216 7.074 -16.216 1.00 60.59 92 GLY A CA 1
ATOM 722 C C . GLY A 1 92 ? 15.704 7.385 -15.950 1.00 60.59 92 GLY A C 1
ATOM 723 O O . GLY A 1 92 ? 15.931 8.404 -15.301 1.00 60.59 92 GLY A O 1
ATOM 724 N N . PRO A 1 93 ? 16.726 6.617 -16.383 1.00 50.84 93 PRO A N 1
ATOM 725 C CA . PRO A 1 93 ? 18.103 7.128 -16.329 1.00 50.84 93 PRO A CA 1
ATOM 726 C C . PRO A 1 93 ? 18.906 7.078 -17.638 1.00 50.84 93 PRO A C 1
ATOM 728 O O . PRO A 1 93 ? 20.057 7.512 -17.636 1.00 50.84 93 PRO A O 1
ATOM 731 N N . VAL A 1 94 ? 18.366 6.585 -18.754 1.00 49.81 94 VAL A N 1
ATOM 732 C CA . VAL A 1 94 ? 19.141 6.458 -20.003 1.00 49.81 94 VAL A CA 1
ATOM 733 C C . VAL A 1 94 ? 18.611 7.450 -21.038 1.00 49.81 94 VAL A C 1
ATOM 735 O O . VAL A 1 94 ? 17.997 7.086 -22.030 1.00 49.81 94 VAL A O 1
ATOM 738 N N . GLU A 1 95 ? 18.863 8.741 -20.810 1.00 51.34 95 GLU A N 1
ATOM 739 C CA . GLU A 1 95 ? 18.706 9.803 -21.820 1.00 51.34 95 GLU A CA 1
ATOM 740 C C . GLU A 1 95 ? 19.820 9.705 -22.893 1.00 51.34 95 GLU A C 1
ATOM 742 O O . GLU A 1 95 ? 20.564 10.656 -23.145 1.00 51.34 95 GLU A O 1
ATOM 747 N N . ILE A 1 96 ? 19.998 8.529 -23.505 1.00 51.91 96 ILE A N 1
ATOM 748 C CA . ILE A 1 96 ? 20.913 8.339 -24.637 1.00 51.91 96 ILE A CA 1
ATOM 749 C C . ILE A 1 96 ? 20.164 8.749 -25.918 1.00 51.91 96 ILE A C 1
ATOM 751 O O . ILE A 1 96 ? 19.005 8.379 -26.102 1.00 51.91 96 ILE A O 1
ATOM 755 N N . PRO A 1 97 ? 20.774 9.562 -26.803 1.00 46.22 97 PRO A N 1
ATOM 756 C CA . PRO A 1 97 ? 20.105 10.102 -27.982 1.00 46.22 97 PRO A CA 1
ATOM 757 C C . PRO A 1 97 ? 19.534 8.992 -28.875 1.00 46.22 97 PRO A C 1
ATOM 759 O O . PRO A 1 97 ? 20.231 8.072 -29.299 1.00 46.22 97 PRO A O 1
ATOM 762 N N . MET A 1 98 ? 18.236 9.133 -29.139 1.00 50.34 98 MET A N 1
ATOM 763 C CA . MET A 1 98 ? 17.324 8.122 -29.664 1.00 50.34 98 MET A CA 1
ATOM 764 C C . MET A 1 98 ? 17.722 7.572 -31.039 1.00 50.34 98 MET A C 1
ATOM 766 O O . MET A 1 98 ? 17.752 8.302 -32.031 1.00 50.34 98 MET A O 1
ATOM 770 N N . ASN A 1 99 ? 17.909 6.253 -31.108 1.00 53.28 99 ASN A N 1
ATOM 771 C CA . ASN A 1 99 ? 17.890 5.483 -32.350 1.00 53.28 99 ASN A CA 1
ATOM 772 C C . ASN A 1 99 ? 16.704 4.497 -32.318 1.00 53.28 99 ASN A C 1
ATOM 774 O O . ASN A 1 99 ? 16.315 4.031 -31.247 1.00 53.28 99 ASN A O 1
ATOM 778 N N . GLY A 1 100 ? 16.117 4.170 -33.476 1.00 55.34 100 GLY A N 1
ATOM 779 C CA . GLY A 1 100 ? 14.798 3.515 -33.619 1.00 55.34 100 GLY A CA 1
ATOM 780 C C . GLY A 1 100 ? 14.597 2.131 -32.970 1.00 55.34 100 GLY A C 1
ATOM 781 O O . GLY A 1 100 ? 13.507 1.575 -33.067 1.00 55.34 100 GLY A O 1
ATOM 782 N N . GLN A 1 101 ? 15.610 1.578 -32.301 1.00 54.69 101 GLN A N 1
ATOM 783 C CA . GLN A 1 101 ? 15.573 0.285 -31.615 1.00 54.69 101 GLN A CA 1
ATOM 784 C C . GLN A 1 101 ? 15.104 0.394 -30.146 1.00 54.69 101 GLN A C 1
ATOM 786 O O . GLN A 1 101 ? 14.491 -0.543 -29.636 1.00 54.69 101 GLN A O 1
ATOM 791 N N . GLU A 1 102 ? 15.294 1.543 -29.481 1.00 54.97 102 GLU A N 1
ATOM 792 C CA . GLU A 1 102 ? 14.856 1.752 -28.083 1.00 54.97 102 GLU A CA 1
ATOM 793 C C . GLU A 1 102 ? 13.358 2.050 -27.938 1.00 54.97 102 GLU A C 1
ATOM 795 O O . GLU A 1 102 ? 12.774 1.799 -26.885 1.00 54.97 102 GLU A O 1
ATOM 800 N N . LEU A 1 103 ? 12.703 2.488 -29.019 1.00 58.78 103 LEU A N 1
ATOM 801 C CA . LEU A 1 103 ? 11.252 2.697 -29.056 1.00 58.78 103 LEU A CA 1
ATOM 802 C C . LEU A 1 103 ? 10.494 1.386 -28.783 1.00 58.78 103 LEU A C 1
ATOM 804 O O . LEU A 1 103 ? 9.414 1.401 -28.207 1.00 58.78 103 LEU A O 1
ATOM 808 N N . ASN A 1 104 ? 11.093 0.241 -29.131 1.00 63.41 104 ASN A N 1
ATOM 809 C CA . ASN A 1 104 ? 10.527 -1.075 -28.846 1.00 63.41 104 ASN A CA 1
ATOM 810 C C . ASN A 1 104 ? 10.715 -1.487 -27.373 1.00 63.41 104 ASN A C 1
ATOM 812 O O . ASN A 1 104 ? 9.820 -2.080 -26.784 1.00 63.41 104 ASN A O 1
ATOM 816 N N . VAL A 1 105 ? 11.848 -1.136 -26.753 1.00 63.56 105 VAL A N 1
ATOM 817 C CA . VAL A 1 105 ? 12.145 -1.483 -25.351 1.00 63.56 105 VAL A CA 1
ATOM 818 C C . VAL A 1 105 ? 11.294 -0.653 -24.390 1.00 63.56 105 VAL A C 1
ATOM 820 O O . VAL A 1 105 ? 10.696 -1.214 -23.476 1.00 63.56 105 VAL A O 1
ATOM 823 N N . GLY A 1 106 ? 11.159 0.656 -24.627 1.00 66.81 106 GLY A N 1
ATOM 824 C CA . GLY A 1 106 ? 10.278 1.517 -23.829 1.00 66.81 106 GLY A CA 1
ATOM 825 C C . GLY A 1 106 ? 8.812 1.068 -23.864 1.00 66.81 106 GLY A C 1
ATOM 826 O O . GLY A 1 106 ? 8.151 1.057 -22.828 1.00 66.81 106 GLY A O 1
ATOM 827 N N . ASN A 1 107 ? 8.330 0.613 -25.027 1.00 71.25 107 ASN A N 1
ATOM 828 C CA . ASN A 1 107 ? 6.981 0.055 -25.160 1.00 71.25 107 ASN A CA 1
ATOM 829 C C . ASN A 1 107 ? 6.804 -1.230 -24.335 1.00 71.25 107 ASN A C 1
ATOM 831 O O . ASN A 1 107 ? 5.805 -1.362 -23.636 1.00 71.25 107 ASN A O 1
ATOM 835 N N . ILE A 1 108 ? 7.791 -2.136 -24.342 1.00 74.38 108 ILE A N 1
ATOM 836 C CA . ILE A 1 108 ? 7.744 -3.375 -23.545 1.00 74.38 108 ILE A CA 1
ATOM 8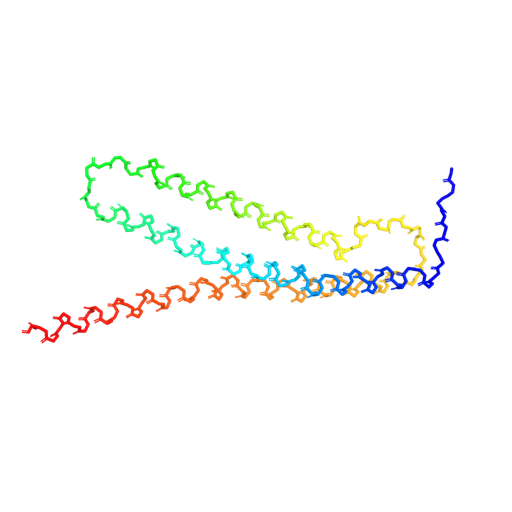37 C C . ILE A 1 108 ? 7.639 -3.059 -22.048 1.00 74.38 108 ILE A C 1
ATOM 839 O O . ILE A 1 108 ? 6.832 -3.663 -21.345 1.00 74.38 108 ILE A O 1
ATOM 843 N N . TRP A 1 109 ? 8.415 -2.101 -21.539 1.00 72.94 109 TRP A N 1
ATOM 844 C CA . TRP A 1 109 ? 8.348 -1.747 -20.121 1.00 72.94 109 TRP A CA 1
ATOM 845 C C . TRP A 1 109 ? 7.068 -1.001 -19.736 1.00 72.94 109 TRP A C 1
ATOM 847 O O . TRP A 1 109 ? 6.555 -1.203 -18.633 1.00 72.94 109 TRP A O 1
ATOM 857 N N . ALA A 1 110 ? 6.523 -0.182 -20.637 1.00 76.81 110 ALA A N 1
ATOM 858 C CA . ALA A 1 110 ? 5.210 0.428 -20.452 1.00 76.81 110 ALA A CA 1
ATOM 859 C C . ALA A 1 110 ? 4.106 -0.641 -20.365 1.00 76.81 110 ALA A C 1
ATOM 861 O O . ALA A 1 110 ? 3.262 -0.577 -19.470 1.00 76.81 110 ALA A O 1
ATOM 862 N N . ASP A 1 111 ? 4.156 -1.666 -21.220 1.00 79.50 111 ASP A N 1
ATOM 863 C CA . ASP A 1 111 ? 3.228 -2.801 -21.177 1.00 79.50 111 ASP A CA 1
ATOM 864 C C . ASP A 1 111 ? 3.372 -3.607 -19.874 1.00 79.50 111 ASP A C 1
ATOM 866 O O . ASP A 1 111 ? 2.374 -3.982 -19.254 1.00 79.50 111 ASP A O 1
ATOM 870 N N . VAL A 1 112 ? 4.606 -3.823 -19.400 1.00 81.69 112 VAL A N 1
ATOM 871 C CA . VAL A 1 112 ? 4.873 -4.478 -18.107 1.00 81.69 112 VAL A CA 1
ATOM 872 C C . VAL A 1 112 ? 4.299 -3.666 -16.947 1.00 81.69 112 VAL A C 1
ATOM 874 O O . VAL A 1 112 ? 3.681 -4.240 -16.051 1.00 81.69 112 VAL A O 1
ATOM 877 N N . TRP A 1 113 ? 4.450 -2.340 -16.957 1.00 80.69 113 TRP A N 1
ATOM 878 C CA . TRP A 1 113 ? 3.852 -1.474 -15.940 1.00 80.69 113 TRP A CA 1
ATOM 879 C C . TRP A 1 113 ? 2.322 -1.554 -15.950 1.00 80.69 113 TRP A C 1
ATOM 881 O O . TRP A 1 113 ? 1.708 -1.726 -14.895 1.00 80.69 113 TRP A O 1
ATOM 891 N N . LEU A 1 114 ? 1.707 -1.518 -17.137 1.00 84.19 114 LEU A N 1
ATOM 892 C CA . LEU A 1 114 ? 0.260 -1.676 -17.299 1.00 84.19 114 LEU A CA 1
ATOM 893 C C . LEU A 1 114 ? -0.246 -3.032 -16.793 1.00 84.19 114 LEU A C 1
ATOM 895 O O . LEU A 1 114 ? -1.358 -3.098 -16.272 1.00 84.19 114 LEU A O 1
ATOM 899 N N . ALA A 1 115 ? 0.554 -4.095 -16.901 1.00 84.31 115 ALA A N 1
ATOM 900 C CA . ALA A 1 115 ? 0.234 -5.408 -16.341 1.00 84.31 115 ALA A CA 1
ATOM 901 C C . ALA A 1 115 ? 0.484 -5.499 -14.822 1.00 84.31 115 ALA A C 1
ATOM 903 O O . ALA A 1 115 ? -0.229 -6.213 -14.118 1.00 84.31 115 ALA A O 1
ATOM 904 N N . LEU A 1 116 ? 1.470 -4.769 -14.294 1.00 83.69 116 LEU A N 1
ATOM 905 C CA . LEU A 1 116 ? 1.809 -4.763 -12.869 1.00 83.69 116 LEU A CA 1
ATOM 906 C C . LEU A 1 116 ? 0.788 -3.983 -12.030 1.00 83.69 116 LEU A C 1
ATOM 908 O O . LEU A 1 116 ? 0.481 -4.364 -10.901 1.00 83.69 116 LEU A O 1
ATOM 912 N N . LEU A 1 117 ? 0.245 -2.900 -12.578 1.00 84.62 117 LEU A N 1
ATOM 913 C CA . LEU A 1 117 ? -0.708 -2.025 -11.901 1.00 84.62 117 LEU A CA 1
ATOM 914 C C . LEU A 1 117 ? -1.966 -2.761 -11.387 1.00 84.62 117 LEU A C 1
ATOM 916 O O . LEU A 1 117 ? -2.264 -2.634 -10.195 1.00 84.62 117 LEU A O 1
ATOM 920 N N . PRO A 1 118 ? -2.680 -3.579 -12.194 1.00 88.81 118 PRO A N 1
ATOM 921 C CA . PRO A 1 118 ? -3.802 -4.365 -11.695 1.00 88.81 118 PRO A CA 1
ATOM 922 C C . PRO A 1 118 ? -3.362 -5.375 -10.630 1.00 88.81 118 PRO A C 1
ATOM 924 O O . PRO A 1 118 ? -4.039 -5.489 -9.612 1.00 88.81 118 PRO A O 1
ATOM 927 N N . LEU A 1 119 ? -2.197 -6.015 -10.780 1.00 88.06 119 LEU A N 1
ATOM 928 C CA . LEU A 1 119 ? -1.675 -6.953 -9.781 1.00 88.06 119 LEU A CA 1
ATOM 929 C C . LEU A 1 119 ? -1.465 -6.270 -8.421 1.00 88.06 119 LEU A C 1
ATOM 931 O O . LEU A 1 119 ? -1.881 -6.786 -7.384 1.00 88.06 119 LEU A O 1
ATOM 935 N N . VAL A 1 120 ? -0.880 -5.071 -8.415 1.00 87.31 120 VAL A N 1
ATOM 936 C CA . VAL A 1 120 ? -0.732 -4.271 -7.195 1.00 87.31 120 VAL A CA 1
ATOM 937 C C . VAL A 1 120 ? -2.102 -3.964 -6.590 1.00 87.31 120 VAL A C 1
ATOM 939 O O . VAL A 1 120 ? -2.307 -4.209 -5.400 1.00 87.31 120 VAL A O 1
ATOM 942 N N . THR A 1 121 ? -3.076 -3.516 -7.387 1.00 88.75 121 THR A N 1
ATOM 943 C CA . THR A 1 121 ? -4.426 -3.245 -6.862 1.00 88.75 121 THR A CA 1
ATOM 944 C C . THR A 1 121 ? -5.104 -4.494 -6.296 1.00 88.75 121 THR A C 1
ATOM 946 O O . THR A 1 121 ? -5.717 -4.426 -5.230 1.00 88.75 121 THR A O 1
ATOM 949 N N . GLU A 1 122 ? -4.936 -5.649 -6.939 1.00 90.00 122 GLU A N 1
ATOM 950 C CA . GLU A 1 122 ? -5.455 -6.928 -6.463 1.00 90.00 122 GLU A CA 1
ATOM 951 C C . GLU A 1 122 ? -4.806 -7.338 -5.141 1.00 90.00 122 GLU A C 1
ATOM 953 O O . GLU A 1 122 ? -5.514 -7.767 -4.233 1.00 90.00 122 GLU A O 1
ATOM 958 N N . THR A 1 123 ? -3.493 -7.148 -4.970 1.00 90.25 123 THR A N 1
ATOM 959 C CA . THR A 1 123 ? -2.823 -7.458 -3.693 1.00 90.25 123 THR A CA 1
ATOM 960 C C . THR A 1 123 ? -3.283 -6.567 -2.540 1.00 90.25 123 THR A C 1
ATOM 962 O O . THR A 1 123 ? -3.479 -7.068 -1.428 1.00 90.25 123 THR A O 1
ATOM 965 N N . VAL A 1 124 ? -3.530 -5.277 -2.796 1.00 90.38 124 VAL A N 1
ATOM 966 C CA . VAL A 1 124 ? -4.114 -4.355 -1.806 1.00 90.38 124 VAL A CA 1
ATOM 967 C C . VAL A 1 124 ? -5.513 -4.833 -1.408 1.00 90.38 124 VAL A C 1
ATOM 969 O O . VAL A 1 124 ? -5.812 -4.973 -0.218 1.00 90.38 124 VAL A O 1
ATOM 972 N N . LEU A 1 125 ? -6.369 -5.129 -2.392 1.00 89.69 125 LEU A N 1
ATOM 973 C CA . LEU A 1 125 ? -7.728 -5.623 -2.151 1.00 89.69 125 LEU A CA 1
ATOM 974 C C . LEU A 1 125 ? -7.720 -6.967 -1.419 1.00 89.69 125 LEU A C 1
ATOM 976 O O . LEU A 1 125 ? -8.494 -7.165 -0.485 1.00 89.69 125 LEU A O 1
ATOM 980 N N . PHE A 1 126 ? -6.813 -7.870 -1.783 1.00 88.88 126 PHE A N 1
ATOM 981 C CA . PHE A 1 126 ? -6.656 -9.169 -1.141 1.00 88.88 126 PHE A CA 1
ATOM 982 C C . PHE A 1 126 ? -6.282 -9.029 0.340 1.00 88.88 126 PHE A C 1
ATOM 984 O O . PHE A 1 126 ? -6.915 -9.655 1.195 1.00 88.88 126 PHE A O 1
ATOM 991 N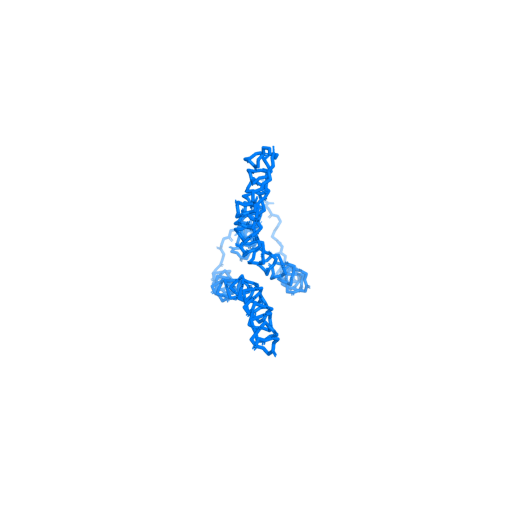 N . GLY A 1 127 ? -5.324 -8.154 0.664 1.00 84.25 127 GLY A N 1
ATOM 992 C CA . GLY A 1 127 ? -4.965 -7.835 2.049 1.00 84.25 127 GLY A CA 1
ATOM 993 C C . GLY A 1 127 ? -6.145 -7.279 2.851 1.00 84.25 127 GLY A C 1
ATOM 994 O O . GLY A 1 127 ? -6.390 -7.708 3.983 1.00 84.25 127 GLY A O 1
ATOM 995 N N . MET A 1 128 ? -6.933 -6.389 2.242 1.00 86.94 128 MET A N 1
ATOM 996 C CA . MET A 1 128 ? -8.140 -5.829 2.854 1.00 86.94 128 MET A CA 1
ATOM 997 C C . MET A 1 128 ? -9.210 -6.907 3.109 1.00 86.94 128 MET A C 1
ATOM 999 O O . MET A 1 128 ? -9.757 -7.007 4.213 1.00 86.94 128 MET A O 1
ATOM 1003 N N . CYS A 1 129 ? -9.497 -7.743 2.109 1.00 89.44 129 CYS A N 1
ATOM 1004 C CA . CYS A 1 129 ? -10.520 -8.784 2.181 1.00 89.44 129 CYS A CA 1
ATOM 1005 C C . CYS A 1 129 ? -10.188 -9.873 3.205 1.00 89.44 129 CYS A C 1
ATOM 1007 O O . CYS A 1 129 ? -11.085 -10.291 3.939 1.00 89.44 129 CYS A O 1
ATOM 1009 N N . LEU A 1 130 ? -8.929 -10.314 3.299 1.00 88.62 130 LEU A N 1
ATOM 1010 C CA . LEU A 1 130 ? -8.528 -11.369 4.238 1.00 88.62 130 LEU A CA 1
ATOM 1011 C C . LEU A 1 130 ? -8.822 -11.001 5.694 1.00 88.62 130 LEU A C 1
ATOM 1013 O O . LEU A 1 130 ? -9.341 -11.823 6.455 1.00 88.62 130 LEU A O 1
ATOM 1017 N N . LEU A 1 131 ? -8.528 -9.762 6.086 1.00 85.12 131 LEU A N 1
ATOM 1018 C CA . LEU A 1 131 ? -8.813 -9.298 7.440 1.00 85.12 131 LEU A CA 1
ATOM 1019 C C . LEU A 1 131 ? -10.306 -9.160 7.712 1.00 85.12 131 LEU A C 1
ATOM 1021 O O . LEU A 1 131 ? -10.775 -9.578 8.772 1.00 85.12 131 LEU A O 1
ATOM 1025 N N . LEU A 1 132 ? -11.058 -8.609 6.760 1.00 85.88 132 LEU A N 1
ATOM 1026 C CA . LEU A 1 132 ? -12.507 -8.478 6.898 1.00 85.88 132 LEU A CA 1
ATOM 1027 C C . LEU A 1 132 ? -13.177 -9.851 7.020 1.00 85.88 132 LEU A C 1
ATOM 1029 O O . LEU A 1 132 ? -14.015 -10.048 7.899 1.00 85.88 132 LEU A O 1
ATOM 1033 N N . GLN A 1 133 ? -12.769 -10.823 6.202 1.00 88.62 133 GLN A N 1
ATOM 1034 C CA . GLN A 1 133 ? -13.267 -12.197 6.277 1.00 88.62 133 GLN A CA 1
ATOM 1035 C C . GLN A 1 133 ? -12.924 -12.866 7.608 1.00 88.62 133 GLN A C 1
ATOM 1037 O O . GLN A 1 133 ? -13.767 -13.564 8.175 1.00 88.62 133 GLN A O 1
ATOM 1042 N N . ARG A 1 134 ? -11.712 -12.650 8.130 1.00 88.38 134 ARG A N 1
ATOM 1043 C CA . ARG A 1 134 ? -11.318 -13.158 9.448 1.00 88.38 134 ARG A CA 1
ATOM 1044 C C . ARG A 1 134 ? -12.198 -12.573 10.551 1.00 88.38 134 ARG A C 1
ATOM 1046 O O . ARG A 1 134 ? -12.764 -13.332 11.328 1.00 88.38 134 ARG A O 1
ATOM 1053 N N . HIS A 1 135 ? -12.388 -11.256 10.567 1.00 86.00 135 HIS A N 1
ATOM 1054 C CA . HIS A 1 135 ? -13.250 -10.610 11.557 1.00 86.00 135 HIS A CA 1
ATOM 1055 C C . HIS A 1 135 ? -14.715 -11.047 11.456 1.00 86.00 135 HIS A C 1
ATOM 1057 O O . HIS A 1 135 ? -15.354 -11.267 12.483 1.00 86.00 135 HIS A O 1
ATOM 1063 N N . LEU A 1 136 ? -15.249 -11.213 10.242 1.00 87.00 136 LEU A N 1
ATOM 1064 C CA . LEU A 1 136 ? -16.600 -11.740 10.029 1.00 87.00 136 LEU A CA 1
ATOM 1065 C C . LEU A 1 136 ? -16.739 -13.179 10.547 1.00 87.00 136 LEU A C 1
ATOM 1067 O O . LEU A 1 136 ? -17.750 -13.520 11.163 1.00 87.00 136 LEU A O 1
ATOM 1071 N N . ARG A 1 137 ? -15.718 -14.017 10.344 1.00 88.44 137 ARG A N 1
ATOM 1072 C CA . ARG A 1 137 ? -15.680 -15.383 10.883 1.00 88.44 137 ARG A CA 1
ATOM 1073 C C . ARG A 1 137 ? -15.651 -15.383 12.411 1.00 88.44 137 ARG A C 1
ATOM 1075 O O . ARG A 1 137 ? -16.443 -16.078 13.033 1.00 88.44 137 ARG A O 1
ATOM 1082 N N . ASP A 1 138 ?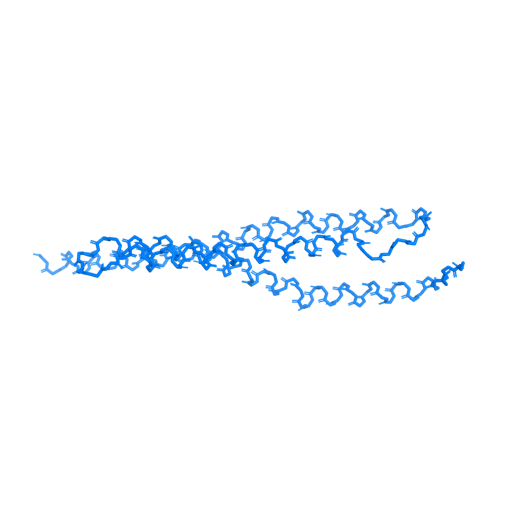 -14.805 -14.560 13.017 1.00 87.00 138 ASP A N 1
ATOM 1083 C CA . ASP A 1 138 ? -14.713 -14.475 14.477 1.00 87.00 138 ASP A CA 1
ATOM 1084 C C . ASP A 1 138 ? -16.034 -13.965 15.091 1.00 87.00 138 ASP A C 1
ATOM 1086 O O . ASP A 1 138 ? -16.498 -14.473 16.112 1.00 87.00 138 ASP A O 1
ATOM 1090 N N . ALA A 1 139 ? -16.701 -13.013 14.428 1.00 85.44 139 ALA A N 1
ATOM 1091 C CA . ALA A 1 139 ? -17.993 -12.481 14.861 1.00 85.44 139 ALA A CA 1
ATOM 1092 C C . ALA A 1 139 ? -19.156 -13.479 14.712 1.00 85.44 139 ALA A C 1
ATOM 1094 O O . ALA A 1 139 ? -20.098 -13.439 15.506 1.00 85.44 139 ALA A O 1
ATOM 1095 N N . THR A 1 140 ? -19.117 -14.357 13.705 1.00 87.00 140 THR A N 1
ATOM 1096 C CA . THR A 1 140 ? -20.137 -15.405 13.511 1.00 87.00 140 THR A CA 1
ATOM 1097 C C . THR A 1 140 ? -19.9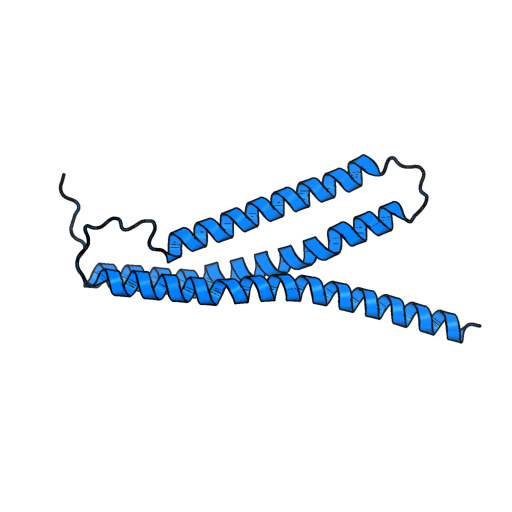89 -16.514 14.550 1.00 87.00 140 THR A C 1
ATOM 1099 O O . THR A 1 140 ? -20.958 -16.813 15.239 1.00 87.00 140 THR A O 1
ATOM 1102 N N . VAL A 1 141 ? -18.770 -17.004 14.796 1.00 86.88 141 VAL A N 1
ATOM 1103 C CA . VAL A 1 141 ? -18.503 -18.008 15.848 1.00 86.88 141 VAL A CA 1
ATOM 1104 C C . VAL A 1 141 ? -18.901 -17.501 17.243 1.00 86.88 141 VAL A C 1
ATOM 1106 O O . VAL A 1 141 ? -19.506 -18.226 18.037 1.00 86.88 141 VAL A O 1
ATOM 1109 N N . ALA A 1 142 ? -18.611 -16.234 17.552 1.00 81.56 142 ALA A N 1
ATOM 1110 C CA . ALA A 1 142 ? -19.022 -15.624 18.817 1.00 81.56 142 ALA A CA 1
ATOM 1111 C C . ALA A 1 142 ? -20.551 -15.504 18.953 1.00 81.56 142 ALA A C 1
ATOM 1113 O O . ALA A 1 142 ? -21.081 -15.566 20.059 1.00 81.56 142 ALA A O 1
ATOM 1114 N N . ARG A 1 143 ? -21.279 -15.333 17.844 1.00 83.25 143 ARG A N 1
ATOM 1115 C CA . ARG A 1 143 ? -22.746 -15.289 17.855 1.00 83.25 143 ARG A CA 1
ATOM 1116 C C . ARG A 1 143 ? -23.336 -16.667 18.142 1.00 83.25 143 ARG A C 1
ATOM 1118 O O . ARG A 1 143 ? -24.221 -16.762 18.989 1.00 83.25 143 ARG A O 1
ATOM 1125 N N . ASP A 1 144 ? -22.827 -17.698 17.477 1.00 84.00 144 ASP A N 1
ATOM 1126 C CA . ASP A 1 144 ? -23.374 -19.055 17.565 1.00 84.00 144 ASP A CA 1
ATOM 1127 C C . ASP A 1 144 ? -23.184 -19.646 18.974 1.00 84.00 144 ASP A C 1
ATOM 1129 O O . ASP A 1 144 ? -24.111 -20.209 19.558 1.00 84.00 144 ASP A O 1
ATOM 1133 N N . THR A 1 145 ? -22.027 -19.393 19.595 1.00 82.88 145 THR A N 1
ATOM 1134 C CA . THR A 1 145 ? -21.762 -19.773 20.997 1.00 82.88 145 THR A CA 1
ATOM 1135 C C . THR A 1 145 ? -22.703 -19.095 22.000 1.00 82.88 145 THR A C 1
ATOM 1137 O O . THR A 1 145 ? -23.102 -19.712 22.984 1.00 82.88 145 THR A O 1
ATOM 1140 N N . ILE A 1 146 ? -23.107 -17.842 21.760 1.00 77.19 146 ILE A N 1
ATOM 1141 C CA . ILE A 1 146 ? -24.071 -17.134 22.620 1.00 77.19 146 ILE A CA 1
ATOM 1142 C C . ILE A 1 146 ? -25.486 -17.707 22.456 1.00 77.19 146 ILE A C 1
ATOM 1144 O O . ILE A 1 146 ? -26.245 -17.719 23.425 1.00 77.19 146 ILE A O 1
ATOM 1148 N N . THR A 1 147 ? -25.855 -18.178 21.262 1.00 77.31 147 THR A N 1
ATOM 1149 C CA . THR A 1 147 ? -27.173 -18.786 21.027 1.00 77.31 147 THR A CA 1
ATOM 1150 C C . THR A 1 147 ? -27.315 -20.190 21.609 1.00 77.31 147 THR A C 1
ATOM 1152 O O . THR A 1 147 ? -28.421 -20.538 21.996 1.00 77.31 147 THR A O 1
ATOM 1155 N N . GLU A 1 148 ? -26.238 -20.973 21.728 1.00 75.12 148 GLU A N 1
ATOM 1156 C CA . GLU A 1 148 ? -26.291 -22.307 22.360 1.00 75.12 148 GLU A CA 1
ATOM 1157 C C . GLU A 1 148 ? -26.369 -22.261 23.895 1.00 75.12 148 GLU A C 1
ATOM 1159 O O . GLU A 1 148 ? -26.811 -23.217 24.529 1.00 75.12 148 GLU A O 1
ATOM 1164 N N . LEU A 1 149 ? -25.952 -21.152 24.510 1.00 71.56 149 LEU A N 1
ATOM 1165 C CA . LEU A 1 149 ? -25.985 -20.957 25.964 1.00 71.56 149 LEU A CA 1
ATOM 1166 C C . LEU A 1 149 ? -27.346 -20.467 26.494 1.00 71.56 149 LEU A C 1
ATOM 1168 O O . LEU A 1 149 ? -27.467 -20.216 27.696 1.00 71.56 149 LEU A O 1
ATOM 1172 N N . LYS A 1 150 ? -28.341 -20.278 25.624 1.00 61.19 150 LYS A N 1
ATOM 1173 C CA . LYS A 1 150 ? -29.619 -19.627 25.936 1.00 61.19 150 LYS A CA 1
ATOM 1174 C C . LYS A 1 150 ? -30.801 -20.560 25.714 1.00 61.19 150 LYS A C 1
ATOM 1176 O O . LYS A 1 150 ? -31.727 -20.492 26.551 1.00 61.19 150 LYS A O 1
#

Radius of gyration: 23.42 Å; chains: 1; bounding box: 62×39×64 Å